Protein AF-A0A3D0USI8-F1 (afdb_monomer_lite)

Radius of gyration: 14.42 Å; chains: 1; bounding box: 34×37×36 Å

Sequence (111 aa):
MPVFATLGNHDDMGNTGSVLDIFKKTKIIPLRNQSLVEKGIQIVGIDDKSYWNGRTLTEVLDESKMVSNDLFTILVSHQPQHLKKLSNYPIDLELAGHTHNGQFIPVTWII

Structure (mmCIF, N/CA/C/O backbone):
data_AF-A0A3D0USI8-F1
#
_entry.id   AF-A0A3D0USI8-F1
#
loop_
_atom_site.group_PDB
_atom_site.id
_atom_site.type_symbol
_atom_site.label_atom_id
_atom_site.label_alt_id
_atom_site.label_comp_id
_atom_site.label_asym_id
_atom_site.label_entity_id
_atom_site.label_seq_id
_atom_site.pdbx_PDB_ins_code
_atom_site.Cartn_x
_atom_site.Cartn_y
_atom_site.Cartn_z
_atom_site.occupancy
_atom_site.B_iso_or_equiv
_atom_site.auth_seq_id
_atom_site.auth_comp_id
_atom_site.auth_asym_id
_atom_site.auth_atom_id
_atom_site.pdbx_PDB_model_num
ATOM 1 N N . MET A 1 1 ? -18.637 2.081 -6.226 1.00 77.31 1 MET A N 1
ATOM 2 C CA . MET A 1 1 ? -17.637 1.227 -5.563 1.00 77.31 1 MET A CA 1
ATOM 3 C C . MET A 1 1 ? -16.274 1.844 -5.833 1.00 77.31 1 MET A C 1
ATOM 5 O O . MET A 1 1 ? -15.993 2.052 -7.011 1.00 77.31 1 MET A O 1
ATOM 9 N N . PRO A 1 2 ? -15.530 2.272 -4.799 1.00 84.88 2 PRO A N 1
ATOM 10 C CA . PRO A 1 2 ? -14.187 2.818 -4.978 1.00 84.88 2 PRO A CA 1
ATOM 11 C C . PRO A 1 2 ? -13.224 1.720 -5.441 1.00 84.88 2 PRO A C 1
ATOM 13 O O . PRO A 1 2 ? -13.433 0.546 -5.136 1.00 84.88 2 PRO A O 1
ATOM 16 N N . VAL A 1 3 ? -12.197 2.112 -6.192 1.00 93.88 3 VAL A N 1
ATOM 17 C CA . VAL A 1 3 ? -11.082 1.242 -6.581 1.00 93.88 3 VAL A CA 1
ATOM 18 C C . VAL A 1 3 ? -9.812 1.892 -6.058 1.00 93.88 3 VAL A C 1
ATOM 20 O O . VAL A 1 3 ? -9.570 3.057 -6.353 1.00 93.88 3 VAL A O 1
ATOM 23 N N . PHE A 1 4 ? -9.021 1.158 -5.284 1.00 94.88 4 PHE A N 1
ATOM 24 C CA . PHE A 1 4 ? -7.741 1.626 -4.753 1.00 94.88 4 PHE A CA 1
ATOM 25 C C . PHE A 1 4 ? -6.605 0.940 -5.511 1.00 94.88 4 PHE A C 1
ATOM 27 O O . PHE A 1 4 ? -6.713 -0.249 -5.808 1.00 94.88 4 PHE A O 1
ATOM 34 N N . ALA A 1 5 ? -5.546 1.675 -5.845 1.00 94.06 5 ALA A N 1
ATOM 35 C CA . ALA A 1 5 ? -4.425 1.141 -6.621 1.00 94.06 5 ALA A CA 1
ATOM 36 C C . ALA A 1 5 ? -3.087 1.717 -6.152 1.00 94.06 5 ALA A C 1
ATOM 38 O O . ALA A 1 5 ? -3.019 2.884 -5.774 1.00 94.06 5 ALA A O 1
ATOM 39 N N . THR A 1 6 ? -2.026 0.922 -6.224 1.00 93.94 6 THR A N 1
ATOM 40 C CA . THR A 1 6 ? -0.634 1.379 -6.119 1.00 93.94 6 THR A CA 1
ATOM 41 C C . THR A 1 6 ? 0.008 1.353 -7.499 1.00 93.94 6 THR A C 1
ATOM 43 O O . THR A 1 6 ? -0.499 0.687 -8.404 1.00 93.94 6 THR A O 1
ATOM 46 N N . LEU A 1 7 ? 1.091 2.104 -7.685 1.00 93.75 7 LEU A N 1
ATOM 47 C CA . LEU A 1 7 ? 1.844 2.070 -8.934 1.00 93.75 7 LEU A CA 1
ATOM 48 C C . LEU A 1 7 ? 2.868 0.943 -8.927 1.00 93.75 7 LEU A C 1
ATOM 50 O O . LEU A 1 7 ? 3.594 0.745 -7.949 1.00 93.75 7 LEU A O 1
ATOM 54 N N . GLY A 1 8 ? 2.954 0.247 -10.052 1.00 91.19 8 GLY A N 1
ATOM 55 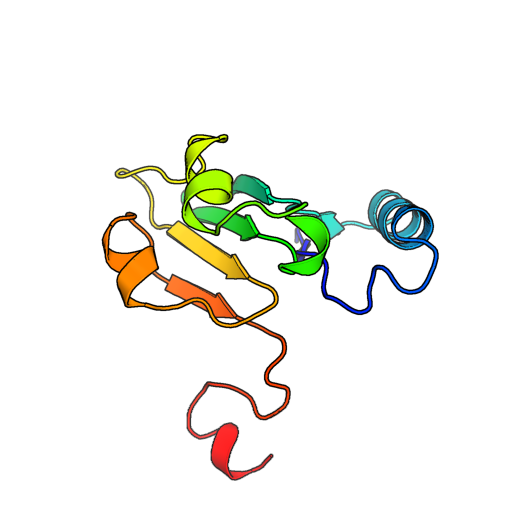C CA . GLY A 1 8 ? 3.960 -0.761 -10.313 1.00 91.19 8 GLY A CA 1
ATOM 56 C C . GLY A 1 8 ? 5.196 -0.229 -11.023 1.00 91.19 8 GLY A C 1
ATOM 57 O O . GLY A 1 8 ? 5.219 0.879 -11.552 1.00 91.19 8 GLY A O 1
ATOM 58 N N . ASN A 1 9 ? 6.225 -1.072 -11.117 1.00 88.12 9 ASN A N 1
ATOM 59 C CA . ASN A 1 9 ? 7.475 -0.750 -11.815 1.00 88.12 9 ASN A CA 1
ATOM 60 C C . ASN A 1 9 ? 7.288 -0.404 -13.311 1.00 88.12 9 ASN A C 1
ATOM 62 O O . ASN A 1 9 ? 8.173 0.196 -13.914 1.00 88.12 9 ASN A O 1
ATOM 66 N N . HIS A 1 10 ? 6.161 -0.796 -13.916 1.00 86.44 10 HIS A N 1
ATOM 67 C CA . HIS A 1 10 ? 5.833 -0.521 -15.318 1.00 86.44 10 HIS A CA 1
ATOM 68 C C . HIS A 1 10 ? 4.990 0.745 -15.523 1.00 86.44 10 HIS A C 1
ATOM 70 O O . HIS A 1 10 ? 4.958 1.276 -16.633 1.00 86.44 10 HIS A O 1
ATOM 76 N N . ASP A 1 11 ? 4.365 1.274 -14.471 1.00 82.19 11 ASP A N 1
ATOM 77 C CA . ASP A 1 11 ? 3.577 2.508 -14.569 1.00 82.19 11 ASP A CA 1
ATOM 78 C C . ASP A 1 11 ? 4.478 3.751 -14.716 1.00 82.19 11 ASP A C 1
ATOM 80 O O . ASP A 1 11 ? 4.011 4.827 -15.097 1.00 82.19 11 ASP A O 1
ATOM 84 N N . ASP A 1 12 ? 5.790 3.582 -14.498 1.00 70.88 12 ASP A N 1
ATOM 85 C CA . ASP A 1 12 ? 6.834 4.588 -14.705 1.00 70.88 12 ASP A CA 1
ATOM 86 C C . ASP A 1 12 ? 7.549 4.504 -16.059 1.00 70.88 12 ASP A C 1
ATOM 88 O O . ASP A 1 12 ? 8.598 5.119 -16.221 1.00 70.88 12 ASP A O 1
ATOM 92 N N . MET A 1 13 ? 7.049 3.742 -17.043 1.00 62.94 13 MET A N 1
ATOM 93 C CA . MET A 1 13 ? 7.708 3.541 -18.352 1.00 62.94 13 MET A CA 1
ATOM 94 C C . MET A 1 13 ? 7.730 4.804 -19.250 1.00 62.94 13 MET A C 1
ATOM 96 O O . MET A 1 13 ? 7.356 4.774 -20.419 1.00 62.94 13 MET A O 1
ATOM 100 N N . GLY A 1 14 ? 8.174 5.937 -18.707 1.00 61.09 14 GLY A N 1
ATOM 101 C CA . GLY A 1 14 ? 8.396 7.211 -19.378 1.00 61.09 14 GLY A CA 1
ATOM 102 C C . GLY A 1 14 ? 7.429 8.319 -18.967 1.00 61.09 14 GLY A C 1
ATOM 103 O O . GLY A 1 14 ? 7.716 9.481 -19.251 1.00 61.09 14 GLY A O 1
ATOM 104 N N . ASN A 1 15 ? 6.297 8.009 -18.314 1.00 75.94 15 ASN A N 1
ATOM 105 C CA . ASN A 1 15 ? 5.336 9.038 -17.904 1.00 75.94 15 ASN A CA 1
ATOM 106 C C . ASN A 1 15 ? 4.345 8.593 -16.807 1.00 75.94 15 ASN A C 1
ATOM 108 O O . ASN A 1 15 ? 3.145 8.460 -17.067 1.00 75.94 15 ASN A O 1
ATOM 112 N N . THR A 1 16 ? 4.814 8.471 -15.560 1.00 83.75 16 THR A N 1
ATOM 113 C CA . THR A 1 16 ? 3.928 8.302 -14.387 1.00 83.75 16 THR A CA 1
ATOM 114 C C . THR A 1 16 ? 2.799 9.355 -14.352 1.00 83.75 16 THR A C 1
ATOM 116 O O . THR A 1 16 ? 1.675 9.066 -13.939 1.00 83.75 16 THR A O 1
ATOM 119 N N . GLY A 1 17 ? 3.057 10.579 -14.833 1.00 85.31 17 GLY A N 1
ATOM 120 C CA . GLY 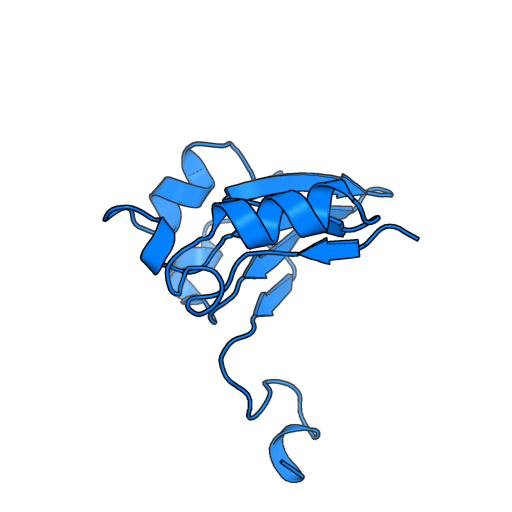A 1 17 ? 2.056 11.649 -14.907 1.00 85.31 17 GLY A CA 1
ATOM 121 C C . GLY A 1 17 ? 0.837 11.291 -15.763 1.00 85.31 17 GLY A C 1
ATOM 122 O O . GLY A 1 17 ? -0.291 11.531 -15.340 1.00 85.31 17 GLY A O 1
ATOM 123 N N . SER A 1 18 ? 1.040 10.633 -16.908 1.00 86.69 18 SER A N 1
ATOM 124 C CA . SER A 1 18 ? -0.055 10.191 -17.784 1.00 86.69 18 SER A CA 1
ATOM 125 C C . SER A 1 18 ? -0.964 9.166 -17.106 1.00 86.69 18 SER A C 1
ATOM 127 O O . SER A 1 18 ? -2.184 9.254 -17.237 1.00 86.69 18 SER A O 1
ATOM 129 N N . VAL A 1 19 ? -0.392 8.223 -16.349 1.00 89.62 19 VAL A N 1
ATOM 130 C CA . VAL A 1 19 ? -1.169 7.224 -15.595 1.00 89.62 19 VAL A CA 1
ATOM 131 C C . VAL A 1 19 ? -2.026 7.911 -14.534 1.00 89.62 19 VAL A C 1
ATOM 133 O O . VAL A 1 19 ? -3.231 7.674 -14.445 1.00 89.62 19 VAL A O 1
ATOM 136 N N . LEU A 1 20 ? -1.438 8.838 -13.775 1.00 91.31 20 LEU A N 1
ATOM 137 C CA . LEU A 1 20 ? -2.171 9.589 -12.756 1.00 91.31 20 LEU A CA 1
ATOM 138 C C . LEU A 1 20 ? -3.254 10.491 -13.355 1.00 91.31 20 LEU A C 1
ATOM 140 O O . LEU A 1 20 ? -4.323 10.642 -12.764 1.00 91.31 20 LEU A O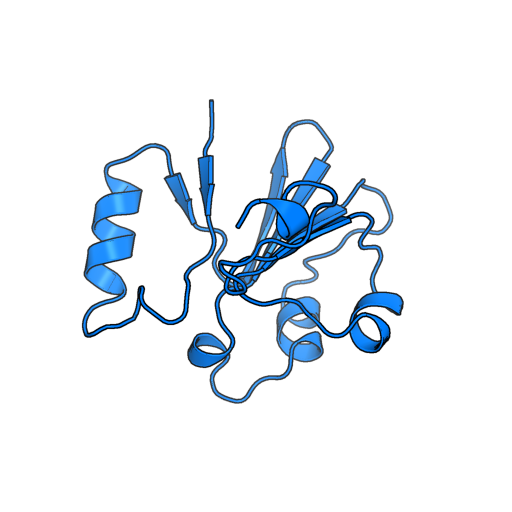 1
ATOM 144 N N . ASP A 1 21 ? -3.026 11.057 -14.537 1.00 91.50 21 ASP A N 1
ATOM 145 C CA . ASP A 1 21 ? -4.034 11.844 -15.244 1.00 91.50 21 ASP A CA 1
ATOM 146 C C . ASP A 1 21 ? -5.197 10.991 -15.758 1.00 91.50 21 ASP A C 1
ATOM 148 O O . ASP A 1 21 ? -6.336 11.467 -15.792 1.00 91.50 21 ASP A O 1
ATOM 152 N N . ILE A 1 22 ? -4.950 9.724 -16.106 1.00 89.44 22 ILE A N 1
ATOM 153 C CA . ILE A 1 22 ? -6.019 8.753 -16.357 1.00 89.44 22 ILE A CA 1
ATOM 154 C C . ILE A 1 22 ? -6.775 8.482 -15.057 1.00 89.44 22 ILE A C 1
ATOM 156 O O . ILE A 1 22 ? -7.999 8.590 -15.045 1.00 89.44 22 ILE A O 1
ATOM 160 N N . PHE A 1 23 ? -6.081 8.211 -13.948 1.00 92.19 23 PHE A N 1
ATOM 161 C CA . PHE A 1 23 ? -6.735 7.934 -12.665 1.00 92.19 23 PHE A CA 1
ATOM 162 C C . PHE A 1 23 ? -7.659 9.073 -12.226 1.00 92.19 23 PHE A C 1
ATOM 164 O O . PHE A 1 23 ? -8.812 8.803 -11.893 1.00 92.19 23 PHE A O 1
ATOM 171 N N . LYS A 1 24 ? -7.229 10.336 -12.360 1.00 89.75 24 LYS A N 1
ATOM 172 C CA . LYS A 1 24 ? -8.057 11.530 -12.085 1.00 89.75 24 LYS A CA 1
ATOM 173 C C . LYS A 1 24 ? -9.363 11.582 -12.886 1.00 89.75 24 LYS A C 1
ATOM 175 O O . LYS A 1 24 ? -10.326 12.194 -12.438 1.00 89.75 24 LYS A O 1
ATOM 180 N N . LYS A 1 25 ? -9.402 10.972 -14.075 1.00 93.06 25 LYS A N 1
ATOM 181 C CA . LYS A 1 25 ? -10.591 10.903 -14.945 1.00 93.06 25 LYS A CA 1
ATOM 182 C C . LYS A 1 25 ? -11.469 9.679 -14.653 1.00 93.06 25 LYS A C 1
ATOM 184 O O . LYS A 1 25 ? -12.485 9.480 -15.316 1.00 93.06 25 LYS A O 1
ATOM 189 N N . THR A 1 26 ? -11.087 8.851 -13.684 1.00 90.94 26 THR A N 1
ATOM 190 C CA . THR A 1 26 ? -11.773 7.608 -13.310 1.00 90.94 26 THR A CA 1
ATOM 191 C C . THR A 1 26 ? -12.157 7.621 -11.827 1.00 90.94 26 THR A C 1
ATOM 193 O O . THR A 1 26 ? -12.000 8.620 -11.134 1.00 90.94 26 THR A O 1
ATOM 196 N N . LYS A 1 27 ? -12.683 6.498 -11.324 1.00 90.12 27 LYS A N 1
ATOM 197 C CA . LYS A 1 27 ? -12.973 6.290 -9.893 1.00 90.12 27 LYS A CA 1
ATOM 198 C C . LYS A 1 27 ? -11.827 5.586 -9.150 1.00 90.12 27 LYS A C 1
ATOM 200 O O . LYS A 1 27 ? -12.053 5.059 -8.061 1.00 90.12 27 LYS A O 1
ATOM 205 N N . ILE A 1 28 ? -10.641 5.526 -9.761 1.00 93.50 28 ILE A N 1
ATOM 206 C CA . ILE A 1 28 ? -9.442 4.931 -9.170 1.00 93.50 28 ILE A CA 1
ATOM 207 C C . ILE A 1 28 ? -8.789 5.962 -8.253 1.00 93.50 28 ILE A C 1
ATOM 209 O O . ILE A 1 28 ? -8.490 7.081 -8.663 1.00 93.50 28 ILE A O 1
AT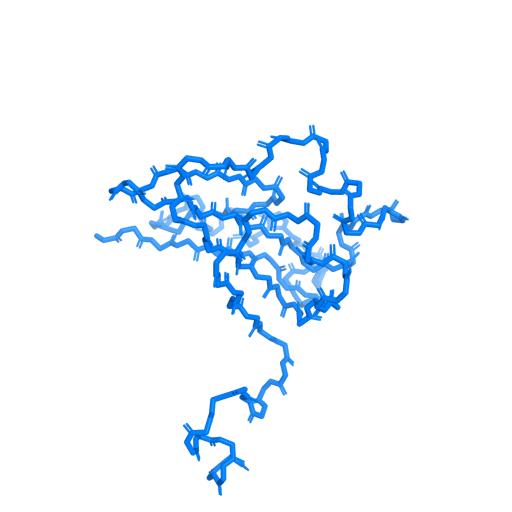OM 213 N N . ILE A 1 29 ? -8.561 5.561 -7.011 1.00 94.31 29 ILE A N 1
ATOM 214 C CA . ILE A 1 29 ? -7.887 6.341 -5.985 1.00 94.31 29 ILE A CA 1
ATOM 215 C C . ILE A 1 29 ? -6.471 5.769 -5.857 1.00 94.31 29 ILE A C 1
ATOM 217 O O . ILE A 1 29 ? -6.309 4.667 -5.322 1.00 94.31 29 ILE A O 1
ATOM 221 N N . PRO A 1 30 ? -5.440 6.469 -6.359 1.00 93.75 30 PRO A N 1
ATOM 222 C CA . PRO A 1 30 ? -4.071 6.018 -6.181 1.00 93.75 30 PRO A CA 1
ATOM 223 C C . PRO A 1 30 ? -3.651 6.160 -4.718 1.00 93.75 30 PRO A C 1
ATOM 225 O O . PRO A 1 30 ? -3.796 7.227 -4.126 1.00 93.75 30 PRO A O 1
ATOM 228 N N . LEU A 1 31 ? -3.092 5.103 -4.142 1.00 93.56 31 LEU A N 1
ATOM 229 C CA . LEU A 1 31 ? -2.496 5.071 -2.812 1.00 93.56 31 LEU A CA 1
ATOM 230 C C . LEU A 1 31 ? -0.973 5.117 -2.939 1.00 93.56 31 LEU A C 1
ATOM 232 O O . LEU A 1 31 ? -0.275 4.134 -2.722 1.00 93.56 31 LEU A O 1
ATOM 236 N N . ARG A 1 32 ? -0.466 6.287 -3.326 1.00 92.19 32 ARG A N 1
ATOM 237 C CA . ARG A 1 32 ? 0.964 6.536 -3.508 1.00 92.19 32 ARG A CA 1
ATOM 238 C C . ARG A 1 32 ? 1.670 6.758 -2.175 1.00 92.19 32 ARG A C 1
ATOM 240 O O . ARG A 1 32 ? 1.775 7.901 -1.740 1.00 92.19 32 ARG A O 1
ATOM 247 N N . ASN A 1 33 ? 2.143 5.687 -1.536 1.00 92.56 33 ASN A N 1
ATOM 248 C CA . ASN A 1 33 ? 2.788 5.756 -0.216 1.00 92.56 33 ASN A CA 1
ATOM 249 C C . ASN A 1 33 ? 1.920 6.539 0.786 1.00 92.56 33 ASN A C 1
ATOM 251 O O . ASN A 1 33 ? 2.388 7.448 1.470 1.00 92.56 33 ASN A O 1
ATOM 255 N N . GLN A 1 34 ? 0.623 6.223 0.798 1.00 92.81 34 GLN A N 1
ATOM 256 C CA . GLN A 1 34 ? -0.372 6.843 1.669 1.00 92.81 34 GLN A CA 1
ATOM 257 C C . GLN A 1 34 ? -1.402 5.817 2.138 1.00 92.81 34 GLN A C 1
ATOM 259 O O . GLN A 1 34 ? -1.562 4.753 1.533 1.00 92.81 34 GLN A O 1
ATOM 264 N N . SER A 1 35 ? -2.116 6.146 3.214 1.00 94.00 35 SER A N 1
ATOM 265 C CA . SER A 1 35 ? -3.212 5.326 3.724 1.00 94.00 35 SER A CA 1
ATOM 266 C C . SER A 1 35 ? -4.535 6.078 3.713 1.00 94.00 35 SER A C 1
ATOM 268 O O . SER A 1 35 ? -4.579 7.309 3.688 1.00 94.00 35 SER A O 1
ATOM 270 N N . LEU A 1 36 ? -5.622 5.318 3.741 1.00 94.06 36 LEU A N 1
ATOM 271 C CA . LEU A 1 36 ? -6.957 5.823 4.028 1.00 94.06 36 LEU A CA 1
ATOM 272 C C . LEU A 1 36 ? -7.732 4.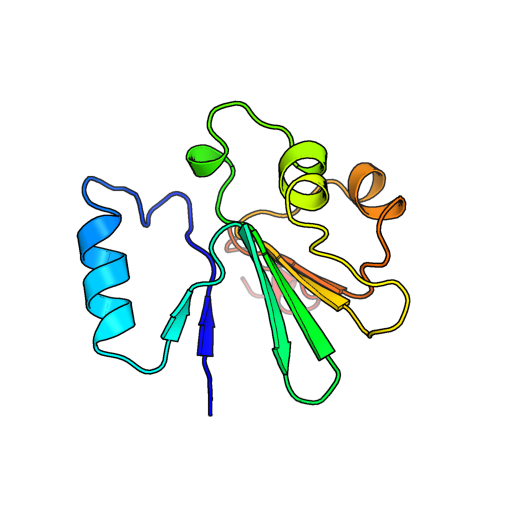811 4.861 1.00 94.06 36 LEU A C 1
ATOM 274 O O . LEU A 1 36 ? -7.341 3.649 4.967 1.00 94.06 36 LEU A O 1
ATOM 278 N N . VAL A 1 37 ? -8.851 5.252 5.423 1.00 94.50 37 VAL A N 1
ATOM 279 C CA . VAL A 1 37 ? -9.790 4.377 6.123 1.00 94.50 37 VAL A CA 1
ATOM 280 C C . VAL A 1 37 ? -11.081 4.313 5.322 1.00 94.50 37 VAL A C 1
ATOM 282 O O . VAL A 1 37 ? -11.711 5.339 5.076 1.00 94.50 37 VAL A O 1
ATOM 285 N N . GLU A 1 38 ? -11.486 3.106 4.942 1.00 94.19 38 GLU A N 1
ATOM 286 C CA . GLU A 1 38 ? -12.741 2.838 4.243 1.00 94.19 38 GLU A CA 1
ATOM 287 C C . GLU A 1 38 ? -13.529 1.810 5.053 1.00 94.19 38 GLU A C 1
ATOM 289 O O . GLU A 1 38 ? -13.070 0.693 5.283 1.00 94.19 38 GLU A O 1
ATOM 294 N N . LYS A 1 39 ? -14.728 2.190 5.513 1.00 93.62 39 LYS A N 1
ATOM 295 C CA . LYS A 1 39 ? -15.634 1.315 6.288 1.00 93.62 39 LYS A CA 1
ATOM 296 C C . LYS A 1 39 ? -14.972 0.627 7.496 1.00 93.62 39 LYS A C 1
ATOM 298 O O . LYS A 1 39 ? -15.287 -0.517 7.807 1.00 93.62 39 LYS A O 1
ATOM 303 N N . GLY A 1 40 ? -14.070 1.334 8.179 1.00 93.81 40 GLY A N 1
ATOM 304 C CA . GLY A 1 40 ? -13.366 0.825 9.362 1.00 93.81 40 GLY A CA 1
ATOM 305 C C . GLY A 1 40 ? -12.164 -0.077 9.063 1.00 93.81 40 GLY A C 1
ATOM 306 O O . GLY A 1 40 ? -11.562 -0.587 9.999 1.00 93.81 40 GLY A O 1
ATOM 307 N N . ILE A 1 41 ? -11.796 -0.256 7.791 1.00 95.31 41 ILE A N 1
ATOM 308 C CA . ILE A 1 41 ? -10.568 -0.943 7.377 1.00 95.31 41 ILE A CA 1
ATOM 309 C C . ILE A 1 41 ? -9.556 0.113 6.950 1.00 95.31 41 ILE A C 1
ATOM 311 O O . ILE A 1 41 ? -9.878 0.993 6.145 1.00 95.31 41 ILE A O 1
ATOM 315 N N . GLN A 1 42 ? -8.336 0.026 7.472 1.00 96.00 42 GLN A N 1
ATOM 316 C CA . GLN A 1 42 ? -7.235 0.847 6.991 1.00 96.00 42 GLN A CA 1
ATOM 317 C C . GLN A 1 42 ? -6.614 0.190 5.760 1.00 96.00 42 GLN A C 1
ATOM 319 O O . GLN A 1 42 ? -6.255 -0.985 5.775 1.00 96.00 42 GLN A O 1
ATOM 324 N N . ILE A 1 43 ? -6.488 0.956 4.682 1.00 96.31 43 ILE A N 1
ATOM 325 C CA . ILE A 1 43 ? -5.853 0.518 3.442 1.00 96.31 43 ILE A CA 1
ATOM 326 C C . ILE A 1 43 ? -4.588 1.343 3.272 1.00 96.31 43 ILE A C 1
ATOM 328 O O . ILE A 1 43 ? -4.646 2.565 3.136 1.00 96.31 43 ILE A O 1
ATOM 332 N N . VAL A 1 44 ? -3.451 0.664 3.301 1.00 96.00 44 VAL A N 1
ATOM 333 C CA . VAL A 1 44 ? -2.105 1.230 3.237 1.00 96.00 44 VAL A CA 1
ATOM 334 C C . VAL A 1 44 ? -1.539 0.876 1.872 1.00 96.00 44 VAL A C 1
ATOM 336 O O . VAL A 1 44 ? -1.340 -0.299 1.594 1.00 96.00 44 VAL A O 1
ATOM 339 N N . GLY A 1 45 ? -1.309 1.852 0.995 1.00 95.00 45 GLY A N 1
ATOM 340 C CA . GLY A 1 45 ? -0.745 1.586 -0.329 1.00 95.00 45 GLY A CA 1
ATOM 341 C C . GLY A 1 45 ? 0.710 2.005 -0.429 1.00 95.00 45 GLY A C 1
ATOM 342 O O . GLY A 1 45 ? 1.046 3.147 -0.121 1.00 95.00 45 GLY A O 1
ATOM 343 N N . ILE A 1 46 ? 1.561 1.088 -0.882 1.00 93.25 46 ILE A N 1
ATOM 344 C CA . ILE A 1 46 ? 2.972 1.346 -1.158 1.00 93.25 46 ILE A CA 1
ATOM 345 C C . ILE A 1 46 ? 3.243 1.060 -2.632 1.00 93.25 46 ILE A C 1
ATOM 347 O O . ILE A 1 46 ? 2.984 -0.040 -3.131 1.00 93.25 46 ILE A O 1
ATOM 351 N N . ASP A 1 47 ? 3.767 2.070 -3.321 1.00 93.25 47 ASP A N 1
ATOM 352 C CA . ASP A 1 47 ? 4.183 1.932 -4.714 1.00 93.25 47 ASP A CA 1
ATOM 353 C C . ASP A 1 47 ? 5.403 1.014 -4.834 1.00 93.25 47 ASP A C 1
ATOM 355 O O . ASP A 1 47 ? 6.082 0.699 -3.853 1.00 93.25 47 ASP A O 1
ATOM 359 N N . ASP A 1 48 ? 5.727 0.625 -6.062 1.00 92.56 48 ASP A N 1
ATOM 360 C CA . ASP A 1 48 ? 6.962 -0.081 -6.367 1.00 92.56 48 ASP A CA 1
ATOM 361 C C . ASP A 1 48 ? 8.203 0.590 -5.758 1.00 92.56 48 ASP A C 1
ATOM 363 O O . ASP A 1 48 ? 8.311 1.817 -5.661 1.00 92.56 48 ASP A O 1
ATOM 367 N N . LYS A 1 49 ? 9.184 -0.242 -5.395 1.00 89.62 49 LYS A N 1
ATOM 368 C CA . LYS A 1 49 ? 10.464 0.194 -4.837 1.00 89.62 49 LYS A CA 1
ATOM 369 C C . LYS A 1 49 ? 11.196 1.204 -5.730 1.00 89.62 49 LYS A C 1
ATOM 371 O O . LYS A 1 49 ? 11.950 2.025 -5.204 1.00 89.62 49 LYS A O 1
ATOM 376 N N . SER A 1 50 ? 10.979 1.185 -7.047 1.00 90.00 50 SER A N 1
ATOM 377 C CA . SER A 1 50 ? 11.515 2.184 -7.979 1.00 90.00 50 SER A CA 1
ATOM 378 C C . SER A 1 50 ? 11.150 3.620 -7.582 1.00 90.00 50 SER A C 1
ATOM 380 O O . SER A 1 50 ? 11.951 4.529 -7.785 1.00 90.00 50 SER A O 1
ATOM 382 N N . TYR A 1 51 ? 10.002 3.824 -6.929 1.00 88.69 51 TYR A N 1
ATOM 383 C CA . TYR A 1 51 ? 9.512 5.132 -6.492 1.00 88.69 51 TYR A CA 1
ATOM 384 C C . TYR A 1 51 ? 10.007 5.562 -5.104 1.00 88.69 51 TYR A C 1
ATOM 386 O O . TYR A 1 51 ? 9.664 6.646 -4.622 1.00 88.69 51 TYR A O 1
ATOM 394 N N . TRP A 1 52 ? 10.795 4.735 -4.414 1.00 89.25 52 TRP A N 1
ATOM 395 C CA . TRP A 1 52 ? 11.204 5.024 -3.037 1.00 89.25 52 TRP A CA 1
ATOM 396 C C . TRP A 1 52 ? 12.396 5.987 -2.957 1.00 89.25 52 TRP A C 1
ATOM 398 O O . TRP A 1 52 ? 12.693 6.474 -1.871 1.00 89.25 52 TRP A O 1
ATOM 408 N N . ASN A 1 53 ? 13.046 6.331 -4.077 1.00 88.81 53 ASN A N 1
ATOM 409 C CA . ASN A 1 53 ? 14.184 7.266 -4.127 1.00 88.81 53 ASN A CA 1
ATOM 410 C C . ASN A 1 53 ? 15.327 6.887 -3.165 1.00 88.81 53 ASN A C 1
ATOM 412 O O . ASN A 1 53 ? 15.904 7.739 -2.496 1.00 88.81 53 ASN A O 1
ATOM 416 N N . GLY A 1 54 ? 15.629 5.590 -3.061 1.00 89.12 54 GLY A N 1
ATOM 417 C CA . GLY A 1 54 ? 16.669 5.066 -2.168 1.00 89.12 54 GLY A CA 1
ATOM 418 C C . GLY A 1 54 ? 16.217 4.797 -0.730 1.00 89.12 54 GLY A C 1
ATOM 419 O O . GLY A 1 54 ? 16.972 4.171 0.011 1.00 89.12 54 GLY A O 1
ATOM 420 N N . ARG A 1 55 ? 14.991 5.185 -0.355 1.00 90.88 55 ARG A N 1
ATOM 421 C CA . ARG A 1 55 ? 14.402 4.836 0.944 1.00 90.88 55 ARG A CA 1
ATOM 422 C C . ARG A 1 55 ? 14.146 3.335 1.063 1.00 90.88 55 ARG A C 1
ATOM 424 O O . ARG A 1 55 ? 13.976 2.604 0.085 1.00 90.88 55 ARG A O 1
ATOM 431 N N . THR A 1 56 ? 14.101 2.886 2.301 1.00 91.38 56 THR A N 1
ATOM 432 C CA . THR A 1 56 ? 13.709 1.555 2.743 1.00 91.38 56 THR A CA 1
ATOM 433 C C . THR A 1 56 ? 12.201 1.485 2.985 1.00 91.38 56 THR A C 1
ATOM 435 O O . THR A 1 56 ? 11.532 2.497 3.168 1.00 91.38 56 THR A O 1
ATOM 438 N N . LEU A 1 57 ? 11.659 0.264 3.032 1.00 89.56 57 LEU A N 1
ATOM 439 C CA . LEU A 1 57 ? 10.247 0.021 3.349 1.00 89.56 57 LEU A CA 1
ATOM 440 C C . LEU A 1 57 ? 9.826 0.661 4.682 1.00 89.56 57 LEU A C 1
ATOM 442 O O . LEU A 1 57 ? 8.741 1.221 4.776 1.00 89.56 57 LEU A O 1
ATOM 446 N N . THR A 1 58 ? 10.684 0.570 5.701 1.00 91.12 58 THR A N 1
ATOM 447 C CA . THR A 1 58 ? 10.417 1.117 7.036 1.00 91.12 58 THR A CA 1
ATOM 448 C C . THR A 1 58 ? 10.346 2.637 7.000 1.00 91.12 58 THR A C 1
ATOM 450 O O . THR A 1 58 ? 9.394 3.204 7.511 1.00 91.12 58 THR A O 1
ATOM 453 N N . GLU A 1 59 ? 11.268 3.297 6.291 1.00 91.88 59 GLU A N 1
ATOM 454 C CA . GLU A 1 59 ? 11.223 4.756 6.116 1.00 91.88 59 GLU A CA 1
ATOM 455 C C . GLU A 1 59 ? 9.925 5.205 5.424 1.00 91.88 59 GLU A C 1
ATOM 457 O O . GLU A 1 59 ? 9.298 6.164 5.863 1.00 91.88 59 GLU A O 1
ATOM 462 N N . VAL A 1 60 ? 9.469 4.477 4.396 1.00 91.38 60 VAL A N 1
ATOM 463 C CA . VAL A 1 60 ? 8.207 4.786 3.694 1.00 91.38 60 VAL A CA 1
ATOM 464 C C . VAL A 1 60 ? 6.977 4.612 4.599 1.00 91.38 60 VAL A C 1
ATOM 466 O O . VAL A 1 60 ? 6.049 5.418 4.531 1.00 91.38 60 VAL A O 1
ATOM 469 N N . LEU A 1 61 ? 6.957 3.575 5.440 1.00 90.12 61 LEU A N 1
ATOM 470 C CA . LEU A 1 61 ? 5.868 3.319 6.390 1.00 90.12 61 LEU A CA 1
ATOM 471 C C . LEU A 1 61 ? 5.845 4.326 7.554 1.00 90.12 61 LEU A C 1
ATOM 473 O O . LEU A 1 61 ? 4.767 4.707 8.021 1.00 90.12 61 LEU A O 1
ATOM 477 N N . ASP A 1 62 ? 7.021 4.756 8.013 1.00 89.44 62 ASP A N 1
ATOM 478 C CA . ASP A 1 62 ? 7.182 5.606 9.194 1.00 89.44 62 ASP A CA 1
ATOM 479 C C . ASP A 1 62 ? 6.903 7.089 8.898 1.00 89.44 62 ASP A C 1
ATOM 481 O O . ASP A 1 62 ? 6.280 7.773 9.715 1.00 89.44 62 ASP A O 1
ATOM 485 N N . GLU A 1 63 ? 7.317 7.595 7.726 1.00 76.94 63 GLU A N 1
ATOM 486 C CA . GLU A 1 63 ? 7.198 9.015 7.334 1.00 76.94 63 GLU A CA 1
ATOM 487 C C . GLU A 1 63 ? 5.757 9.548 7.374 1.00 76.94 63 GLU A C 1
ATOM 489 O O . GLU A 1 63 ? 5.512 10.745 7.530 1.00 76.94 63 GLU A O 1
ATOM 494 N N . SER A 1 64 ? 4.791 8.652 7.253 1.00 63.56 64 SER A N 1
ATOM 495 C CA . SER A 1 64 ? 3.387 8.948 7.007 1.00 63.56 64 SER A CA 1
ATOM 496 C C . SER A 1 64 ? 2.471 8.495 8.146 1.00 63.56 64 SER A C 1
ATOM 498 O O . SER A 1 64 ? 1.254 8.667 8.042 1.00 63.56 64 SER A O 1
ATOM 500 N N . LYS A 1 65 ? 3.032 7.913 9.225 1.00 74.88 65 LYS A N 1
ATOM 501 C CA . LYS A 1 65 ? 2.278 7.239 10.306 1.00 74.88 65 LYS A CA 1
ATOM 502 C C . LYS A 1 65 ? 1.141 6.386 9.738 1.00 74.88 65 LYS A C 1
ATOM 504 O O . LYS A 1 65 ? 0.008 6.419 10.215 1.00 74.88 65 LYS A O 1
ATOM 509 N N . MET A 1 66 ? 1.448 5.676 8.654 1.00 80.31 66 MET A N 1
ATOM 510 C CA . MET A 1 66 ? 0.452 5.094 7.759 1.00 80.31 66 MET A CA 1
ATOM 511 C C . MET A 1 66 ? -0.323 3.934 8.362 1.00 80.31 66 MET A C 1
ATOM 513 O O . MET A 1 66 ? -1.290 3.496 7.753 1.00 80.31 66 MET A O 1
ATOM 517 N N . VAL A 1 67 ? 0.103 3.431 9.516 1.00 84.50 67 VAL A N 1
ATOM 518 C CA . VAL A 1 67 ? -0.405 2.203 10.115 1.00 84.50 67 VAL A CA 1
ATOM 519 C C . VAL A 1 67 ? -0.880 2.519 11.529 1.00 84.50 67 VAL A C 1
ATOM 521 O O . VAL A 1 67 ? -0.140 3.089 12.333 1.00 84.50 67 VAL A O 1
ATOM 524 N N . SER A 1 68 ? -2.135 2.190 11.809 1.00 85.62 68 SER A N 1
ATOM 525 C CA . SER A 1 68 ? -2.782 2.359 13.106 1.00 85.62 68 SER A CA 1
ATOM 526 C C . SER A 1 68 ? -2.833 1.024 13.842 1.00 85.62 68 SER A C 1
ATOM 528 O O . SER A 1 68 ? -3.007 -0.018 13.222 1.00 85.62 68 SER A O 1
ATOM 530 N N . ASN A 1 69 ? -2.738 1.053 15.173 1.00 87.31 69 ASN A N 1
ATOM 531 C CA . ASN A 1 69 ? -2.928 -0.146 16.000 1.00 87.31 69 ASN A CA 1
ATOM 532 C C . ASN A 1 69 ? -4.413 -0.489 16.227 1.00 87.31 69 ASN A C 1
ATOM 534 O O . ASN A 1 69 ? -4.715 -1.572 16.718 1.00 87.31 69 ASN A O 1
ATOM 538 N N . ASP A 1 70 ? -5.333 0.424 15.894 1.00 92.62 70 ASP A N 1
ATOM 539 C CA . ASP A 1 70 ? -6.750 0.318 16.273 1.00 92.62 70 ASP A CA 1
ATOM 540 C C . ASP A 1 70 ? -7.657 -0.204 15.146 1.00 92.62 70 ASP A C 1
ATOM 542 O O . ASP A 1 70 ? -8.865 -0.357 15.338 1.00 92.62 70 ASP A O 1
ATOM 546 N N . LEU A 1 71 ? -7.107 -0.430 13.950 1.00 95.00 71 LEU A N 1
ATOM 547 C CA . LEU A 1 71 ? -7.865 -0.790 12.753 1.00 95.00 71 LEU A CA 1
ATOM 548 C C . LEU A 1 71 ? -7.300 -2.051 12.115 1.00 95.00 71 LEU A C 1
ATOM 550 O O . LEU A 1 71 ? -6.087 -2.239 12.078 1.00 95.00 71 LEU A O 1
ATOM 554 N N . PHE A 1 72 ? -8.190 -2.857 11.529 1.00 95.94 72 PHE A N 1
ATOM 555 C CA . PHE A 1 72 ? -7.763 -3.931 10.642 1.00 95.94 72 PHE A CA 1
ATOM 556 C C . PHE A 1 72 ? -7.082 -3.314 9.420 1.00 95.94 72 PHE A C 1
ATOM 558 O O . PHE A 1 72 ? -7.709 -2.538 8.686 1.00 95.94 72 PHE A O 1
ATOM 565 N N . THR A 1 73 ? -5.815 -3.647 9.212 1.00 95.81 73 THR A N 1
ATOM 566 C CA . THR A 1 73 ? -4.956 -2.975 8.244 1.00 95.81 73 THR A CA 1
ATOM 567 C C . THR A 1 73 ? -4.547 -3.903 7.111 1.00 95.81 73 THR A C 1
ATOM 569 O O . THR A 1 73 ? -3.906 -4.935 7.314 1.00 95.81 73 THR A O 1
ATOM 572 N N . ILE A 1 74 ? -4.884 -3.489 5.889 1.00 96.06 74 ILE A N 1
ATOM 573 C CA . ILE A 1 74 ? -4.476 -4.142 4.648 1.00 96.06 74 ILE A CA 1
ATOM 574 C C . ILE A 1 74 ? -3.360 -3.320 4.006 1.00 96.06 74 ILE A C 1
ATOM 576 O O . ILE A 1 74 ? -3.577 -2.177 3.597 1.00 96.06 74 ILE A O 1
ATOM 580 N N . LEU A 1 75 ? -2.182 -3.921 3.868 1.00 95.31 75 LEU A N 1
ATOM 581 C CA . LEU A 1 75 ? -1.102 -3.410 3.037 1.00 95.31 75 LEU A CA 1
ATOM 582 C C . LEU A 1 75 ? -1.318 -3.859 1.588 1.00 95.31 75 LEU A C 1
ATOM 584 O O . LEU A 1 75 ? -1.366 -5.050 1.303 1.00 95.31 75 LEU A O 1
ATOM 588 N N . VAL A 1 76 ? -1.408 -2.907 0.667 1.00 95.19 76 VAL A N 1
ATOM 589 C CA . VAL A 1 76 ? -1.406 -3.131 -0.780 1.00 95.19 76 VAL A CA 1
ATOM 590 C C . VAL A 1 76 ? -0.032 -2.730 -1.304 1.00 95.19 76 VAL A C 1
ATOM 592 O O . VAL A 1 76 ? 0.363 -1.569 -1.188 1.00 95.19 76 VAL A O 1
ATOM 595 N N . SER A 1 77 ? 0.708 -3.684 -1.859 1.00 93.69 77 SER A N 1
ATOM 596 C CA . SER A 1 77 ? 2.078 -3.487 -2.338 1.00 93.69 77 SER A CA 1
ATOM 597 C C . SER A 1 77 ? 2.218 -4.006 -3.770 1.00 93.69 77 SER A C 1
ATOM 599 O O . SER A 1 77 ? 1.633 -5.022 -4.146 1.00 93.69 77 SER A O 1
ATOM 601 N N . HIS A 1 78 ? 2.998 -3.319 -4.614 1.00 91.62 78 HIS A N 1
ATOM 602 C CA . HIS A 1 78 ? 3.252 -3.859 -5.958 1.00 91.62 78 HIS A CA 1
ATOM 603 C C . HIS A 1 78 ? 4.086 -5.138 -5.901 1.00 91.62 78 HIS A C 1
ATOM 605 O O . HIS A 1 78 ? 3.821 -6.062 -6.654 1.00 91.62 78 HIS A O 1
ATOM 611 N N . GLN A 1 79 ? 5.061 -5.218 -4.995 1.00 89.50 79 GLN A N 1
ATOM 612 C CA . GLN A 1 79 ? 5.922 -6.390 -4.821 1.00 89.50 79 GLN A CA 1
ATOM 613 C C . GLN A 1 79 ? 5.749 -7.003 -3.428 1.00 89.50 79 GLN A C 1
ATOM 615 O O . GLN A 1 79 ? 5.540 -6.244 -2.477 1.00 89.50 79 GLN A O 1
ATOM 620 N N . PRO A 1 80 ? 5.936 -8.327 -3.270 1.00 88.69 80 PRO A N 1
ATOM 621 C CA . PRO A 1 80 ? 5.905 -8.970 -1.959 1.00 88.69 80 PRO A CA 1
ATOM 622 C C . PRO A 1 80 ? 6.977 -8.393 -1.041 1.00 88.69 80 PRO A C 1
ATOM 624 O O . PRO A 1 80 ? 8.161 -8.364 -1.395 1.00 88.69 80 PRO A O 1
ATOM 627 N N . GLN A 1 81 ? 6.576 -7.943 0.143 1.00 86.88 81 GLN A N 1
ATOM 628 C CA . GLN A 1 81 ? 7.504 -7.400 1.121 1.00 86.88 81 GLN A CA 1
ATOM 629 C C . GLN A 1 81 ? 8.085 -8.493 2.022 1.00 86.88 81 GLN A C 1
ATOM 631 O O . GLN A 1 81 ? 7.550 -9.585 2.212 1.00 86.88 81 GLN A O 1
ATOM 636 N N . HIS A 1 82 ? 9.247 -8.204 2.605 1.00 83.62 82 HIS A N 1
ATOM 637 C CA . HIS A 1 82 ? 9.871 -9.132 3.540 1.00 83.62 82 HIS A CA 1
ATOM 638 C C . HIS A 1 82 ? 9.083 -9.178 4.855 1.00 83.62 82 HIS A C 1
ATOM 640 O O . HIS A 1 82 ? 9.133 -8.226 5.632 1.00 83.62 82 HIS A O 1
ATOM 646 N N . LEU A 1 83 ? 8.471 -10.328 5.155 1.00 80.06 83 LEU A N 1
ATOM 647 C CA . LEU A 1 83 ? 7.673 -10.557 6.371 1.00 80.06 83 LEU A CA 1
ATOM 648 C C . LEU A 1 83 ? 8.375 -10.123 7.669 1.00 80.06 83 LEU A C 1
ATOM 650 O O . LEU A 1 83 ? 7.753 -9.515 8.531 1.00 80.06 83 LEU A O 1
ATOM 654 N N . LYS A 1 84 ? 9.691 -10.357 7.794 1.00 84.50 84 LYS A N 1
ATOM 655 C CA . LYS A 1 84 ? 10.480 -9.931 8.971 1.00 84.50 84 LYS A CA 1
ATOM 656 C C . LYS A 1 84 ? 10.524 -8.414 9.181 1.00 84.50 84 LYS A C 1
ATOM 658 O O . LYS A 1 84 ? 10.795 -7.969 10.286 1.00 84.50 84 LYS A O 1
ATOM 663 N N . LYS A 1 85 ? 10.358 -7.622 8.120 1.00 85.44 85 LYS A N 1
ATOM 664 C CA . LYS A 1 85 ? 10.303 -6.157 8.224 1.00 85.44 85 LYS A CA 1
ATOM 665 C C . LYS A 1 85 ? 8.900 -5.702 8.612 1.00 85.44 85 LYS A C 1
ATOM 667 O O . LYS A 1 85 ? 8.767 -4.800 9.427 1.00 85.44 85 LYS A O 1
ATOM 672 N N . LEU A 1 86 ? 7.877 -6.358 8.059 1.00 86.88 86 LEU A N 1
ATOM 673 C CA . LEU A 1 86 ? 6.475 -6.060 8.346 1.00 86.88 86 LEU A CA 1
ATOM 674 C C . LEU A 1 86 ? 6.034 -6.490 9.749 1.00 86.88 86 LEU A C 1
ATOM 676 O O . LEU A 1 86 ? 5.125 -5.881 10.289 1.00 86.88 86 LEU A O 1
ATOM 680 N N . SER A 1 87 ? 6.696 -7.467 10.376 1.00 87.38 87 SER A N 1
ATOM 681 C CA . SER A 1 87 ? 6.323 -7.969 11.709 1.00 87.38 87 SER A CA 1
ATOM 682 C C . SER A 1 87 ? 6.370 -6.928 12.834 1.00 87.38 87 SER A C 1
ATOM 684 O O . SER A 1 87 ? 5.863 -7.191 13.918 1.00 87.38 87 SER A O 1
ATOM 686 N N . ASN A 1 88 ? 7.002 -5.775 12.601 1.00 89.56 88 ASN A N 1
ATOM 687 C CA . ASN A 1 88 ? 7.049 -4.663 13.554 1.00 89.56 88 ASN A CA 1
ATOM 688 C C . ASN A 1 88 ? 5.895 -3.662 13.369 1.00 89.56 88 ASN A C 1
ATOM 690 O O . ASN A 1 88 ? 5.813 -2.694 14.120 1.00 89.56 88 ASN A O 1
ATOM 694 N N . TYR A 1 89 ? 5.034 -3.871 12.372 1.00 92.12 89 TYR A N 1
ATOM 695 C CA . TYR A 1 89 ? 3.910 -3.001 12.045 1.00 92.12 89 TYR A CA 1
ATOM 696 C C . TYR A 1 89 ? 2.588 -3.739 12.282 1.00 92.12 89 TYR A C 1
ATOM 698 O O . TYR A 1 89 ? 2.515 -4.942 12.019 1.00 92.12 89 TYR A O 1
ATOM 706 N N . PRO A 1 90 ? 1.532 -3.041 12.736 1.00 92.75 90 PRO A N 1
ATOM 707 C CA . PRO A 1 90 ? 0.202 -3.624 12.902 1.00 92.75 90 PR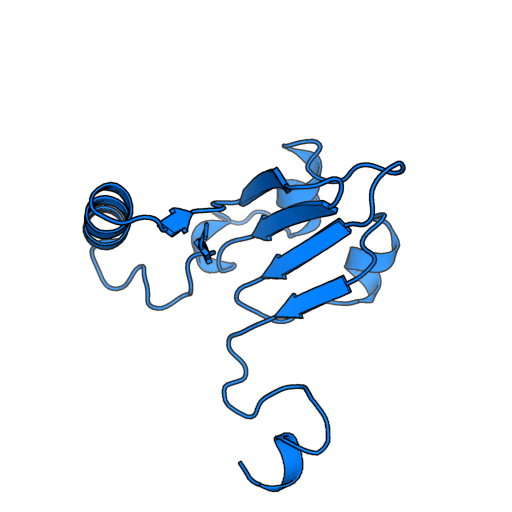O A CA 1
ATOM 708 C C . PRO A 1 90 ? -0.485 -3.803 11.535 1.00 92.75 90 PRO A C 1
ATOM 710 O O . PRO A 1 90 ? -1.414 -3.086 11.188 1.00 92.75 90 PRO A O 1
ATOM 713 N N . ILE A 1 91 ? 0.031 -4.725 10.720 1.00 94.25 91 ILE A N 1
ATOM 714 C CA . ILE A 1 91 ? -0.505 -5.087 9.402 1.00 94.25 91 ILE A CA 1
ATOM 715 C C . ILE A 1 91 ? -1.082 -6.494 9.500 1.00 94.25 91 ILE A C 1
ATOM 717 O O . ILE A 1 91 ? -0.354 -7.452 9.760 1.00 94.25 91 ILE A O 1
ATOM 721 N N . ASP A 1 92 ? -2.383 -6.618 9.256 1.00 95.00 92 ASP A N 1
ATOM 722 C CA . ASP A 1 92 ? -3.103 -7.887 9.373 1.00 95.00 92 ASP A CA 1
ATOM 723 C C . ASP A 1 92 ? -3.072 -8.703 8.076 1.00 95.00 92 ASP A C 1
ATOM 725 O O . ASP A 1 92 ? -3.126 -9.934 8.100 1.00 95.00 92 ASP A O 1
ATOM 729 N N . LEU A 1 93 ? -2.995 -8.022 6.928 1.00 93.69 93 LEU A N 1
ATOM 730 C CA . LEU A 1 93 ? -2.986 -8.644 5.608 1.00 93.69 93 LEU A CA 1
ATOM 731 C C . LEU A 1 93 ? -2.105 -7.859 4.637 1.00 93.69 93 LEU A C 1
ATOM 733 O O . LEU A 1 93 ? -2.254 -6.649 4.499 1.00 93.69 93 LEU A O 1
ATOM 737 N N . GLU A 1 94 ? -1.252 -8.562 3.895 1.00 93.25 94 GLU A N 1
ATOM 738 C CA . GLU A 1 94 ? -0.573 -8.019 2.719 1.00 93.25 94 GLU A CA 1
ATOM 739 C C . GLU A 1 94 ? -1.198 -8.592 1.440 1.00 93.25 94 GLU A C 1
ATOM 741 O O . GLU A 1 94 ? -1.327 -9.807 1.281 1.00 93.25 94 GLU A O 1
ATOM 746 N N . LEU A 1 95 ? -1.559 -7.707 0.514 1.00 92.94 95 LEU A N 1
ATOM 747 C CA . LEU A 1 95 ? -1.935 -8.020 -0.857 1.00 92.94 95 LEU A CA 1
ATOM 748 C C . LEU A 1 95 ? -0.822 -7.527 -1.781 1.00 92.94 95 LEU A C 1
ATOM 750 O O . LEU A 1 95 ? -0.740 -6.333 -2.078 1.00 92.94 95 LEU A O 1
ATOM 754 N N . ALA A 1 96 ? 0.025 -8.456 -2.222 1.00 90.88 96 ALA A N 1
ATOM 755 C CA . ALA A 1 96 ? 1.175 -8.158 -3.061 1.00 90.88 96 ALA A CA 1
ATOM 756 C C . ALA A 1 96 ? 0.968 -8.583 -4.524 1.00 90.88 96 ALA A C 1
ATOM 758 O O . ALA A 1 96 ? 0.422 -9.647 -4.823 1.00 90.88 96 ALA A O 1
ATOM 759 N N . GLY A 1 97 ? 1.427 -7.739 -5.446 1.00 87.44 97 GLY A N 1
ATOM 760 C CA . GLY A 1 97 ? 1.424 -7.999 -6.886 1.00 87.44 97 GLY A CA 1
ATOM 761 C C . GLY A 1 97 ? 2.737 -8.598 -7.411 1.00 87.44 97 GLY A C 1
ATOM 762 O O . GLY A 1 97 ? 3.401 -9.393 -6.743 1.00 87.44 97 GLY A O 1
ATOM 763 N N . HIS A 1 98 ? 3.096 -8.201 -8.640 1.00 85.44 98 HIS A N 1
ATOM 764 C CA . HIS A 1 98 ? 4.362 -8.451 -9.358 1.00 85.44 98 HIS A CA 1
ATOM 765 C C . HIS A 1 98 ? 4.741 -9.908 -9.658 1.00 85.44 98 HIS A C 1
ATOM 767 O O . HIS A 1 98 ? 5.446 -10.166 -10.625 1.00 85.44 98 HIS A O 1
ATOM 773 N N . THR A 1 99 ? 4.285 -10.884 -8.880 1.00 78.31 99 THR A N 1
ATOM 774 C CA . THR A 1 99 ? 4.726 -12.277 -9.034 1.00 78.31 99 THR A CA 1
ATOM 775 C C . THR A 1 99 ? 4.186 -12.947 -10.294 1.00 78.31 99 THR A C 1
ATOM 777 O O . THR A 1 99 ? 4.825 -13.886 -10.753 1.00 78.31 99 THR A O 1
ATOM 780 N N . HIS A 1 100 ? 3.075 -12.452 -10.870 1.00 76.00 100 HIS A N 1
ATOM 781 C CA . HIS A 1 100 ? 2.329 -12.958 -12.045 1.00 76.00 100 HIS A CA 1
ATOM 782 C C . HIS A 1 100 ? 1.858 -14.429 -11.953 1.00 76.00 100 HIS A C 1
ATOM 784 O O . HIS A 1 100 ? 0.720 -14.717 -12.304 1.00 76.00 100 HIS A O 1
ATOM 790 N N . ASN A 1 101 ? 2.674 -15.321 -11.390 1.00 69.44 101 ASN A N 1
ATOM 791 C CA . ASN A 1 101 ? 2.413 -16.714 -11.024 1.00 69.44 101 ASN A CA 1
ATOM 792 C C . ASN A 1 101 ? 1.459 -16.880 -9.829 1.00 69.44 101 ASN A C 1
ATOM 794 O O . ASN A 1 101 ? 1.151 -18.001 -9.429 1.00 69.44 101 ASN A O 1
ATOM 798 N N . GLY A 1 102 ? 1.014 -15.765 -9.243 1.00 69.44 102 GLY A N 1
ATOM 799 C CA . GLY A 1 102 ? 0.124 -15.740 -8.091 1.00 69.44 102 GLY A CA 1
ATOM 800 C C . GLY A 1 102 ? 0.799 -16.149 -6.781 1.00 69.44 102 GLY A C 1
ATOM 801 O O . GLY A 1 102 ? 1.931 -16.624 -6.732 1.00 69.44 102 GLY A O 1
ATOM 802 N N . GLN A 1 103 ? 0.072 -15.934 -5.686 1.00 74.44 103 GLN A N 1
ATOM 803 C CA . GLN A 1 103 ? 0.519 -16.253 -4.323 1.00 74.44 103 GLN A CA 1
ATOM 804 C C . GLN A 1 103 ? -0.513 -17.078 -3.541 1.00 74.44 103 GLN A C 1
ATOM 806 O O . GLN A 1 103 ? -0.261 -17.488 -2.411 1.00 74.44 103 GLN A O 1
ATOM 811 N N . PHE A 1 104 ? -1.673 -17.343 -4.147 1.00 77.38 104 PHE A N 1
ATOM 812 C CA . PHE A 1 104 ? -2.768 -18.088 -3.537 1.00 77.38 104 PHE A CA 1
ATOM 813 C C . PHE A 1 104 ? -2.775 -19.532 -4.035 1.00 77.38 104 PHE A C 1
ATOM 815 O O . PHE A 1 104 ? -2.789 -19.789 -5.236 1.00 77.38 104 PHE A O 1
ATOM 822 N N . ILE A 1 105 ? -2.826 -20.486 -3.112 1.00 74.31 105 ILE A N 1
ATOM 823 C CA . ILE A 1 105 ? -3.103 -21.890 -3.435 1.00 74.31 105 ILE A CA 1
ATOM 824 C C . ILE A 1 105 ? -4.632 -22.050 -3.576 1.00 74.31 105 ILE A C 1
ATOM 826 O O . ILE A 1 105 ? -5.360 -21.485 -2.759 1.00 74.31 105 ILE A O 1
ATOM 830 N N . PRO A 1 106 ? -5.152 -22.789 -4.578 1.00 71.44 106 PRO A N 1
ATOM 831 C CA . PRO A 1 106 ? -4.437 -23.575 -5.587 1.00 71.44 106 PRO A CA 1
ATOM 832 C C . PRO A 1 106 ? -4.213 -22.824 -6.907 1.00 71.44 106 PRO A C 1
ATOM 834 O O . PRO A 1 106 ? -3.877 -23.449 -7.906 1.00 71.44 106 PRO A O 1
ATOM 837 N N . VAL A 1 107 ? -4.411 -21.502 -6.948 1.00 72.19 107 VAL A N 1
ATOM 838 C CA . VAL A 1 107 ? -4.233 -20.702 -8.172 1.00 72.19 107 VAL A CA 1
ATOM 839 C C . VAL A 1 107 ? -2.812 -20.875 -8.727 1.00 72.19 107 VAL A C 1
ATOM 841 O O . VAL A 1 107 ? -2.646 -21.018 -9.930 1.00 72.19 107 VAL A O 1
ATOM 844 N N . THR A 1 108 ? -1.812 -21.023 -7.857 1.00 74.88 108 THR A N 1
ATOM 845 C CA . THR A 1 108 ? -0.423 -21.351 -8.230 1.00 74.88 108 THR A CA 1
ATOM 846 C C . THR A 1 108 ? -0.214 -22.728 -8.884 1.00 74.88 108 THR A C 1
ATOM 848 O O . THR A 1 108 ? 0.888 -22.997 -9.347 1.00 74.88 108 THR A O 1
ATOM 851 N N . TRP A 1 109 ? -1.205 -23.629 -8.909 1.00 74.69 109 TRP A N 1
ATOM 852 C CA . TRP A 1 109 ? -1.087 -24.969 -9.520 1.00 74.69 109 TRP A CA 1
ATOM 853 C C . TRP A 1 109 ? -1.567 -25.029 -10.971 1.00 74.69 109 TRP A C 1
ATOM 855 O O . TRP A 1 109 ? -1.370 -26.044 -11.637 1.00 74.69 109 TRP A O 1
ATOM 865 N N . ILE A 1 110 ? -2.246 -23.980 -11.434 1.00 70.62 110 ILE A N 1
ATOM 866 C CA . ILE A 1 110 ? -2.868 -23.916 -12.763 1.00 70.62 110 ILE A CA 1
ATOM 867 C C . ILE A 1 110 ? -2.390 -22.715 -13.590 1.00 70.62 110 ILE A C 1
ATOM 869 O O . ILE A 1 110 ? -2.913 -22.503 -14.684 1.00 70.62 110 ILE A O 1
ATOM 873 N N . ILE A 1 111 ? -1.443 -21.929 -13.061 1.00 63.81 111 ILE A N 1
ATOM 874 C CA . ILE A 1 111 ? -0.707 -20.888 -13.795 1.00 63.81 111 ILE A CA 1
ATOM 875 C C . ILE A 1 111 ? 0.582 -21.488 -14.349 1.00 63.81 111 ILE A C 1
ATOM 877 O O . ILE A 1 111 ? 1.228 -22.262 -13.605 1.00 63.81 111 ILE A O 1
#

Secondary structure (DSSP, 8-state):
--EEE---TTTTSS-HHHHHHHHHTTTEEE-SSEEEEETTEEEEEE--GGGGTT--HHHHHHTTT---SSSEEEEEESS---HHHHTTS--SEEEE-S-SS-SSTTGGG--

Foldseek 3Di:
DAAEDAAEPCCPVPPVPVVVVVCVVDSYDYQDLAWDADPQEIEGEYHYPVPCVPDDPCCSCVVHVRADLRGAYEYEYQADDDPVVCVVTNHPYYDYHDPVCDDDPPSNVVD

pLDDT: mean 87.32, std 8.47, range [61.09, 96.31]